Protein AF-A0A022GM15-F1 (afdb_monomer)

Radius of gyration: 12.47 Å; Cα contacts (8 Å, |Δi|>4): 8; chains: 1; bounding box: 28×22×24 Å

Solvent-accessible surface area (backbone atoms only — not comparable to full-atom values): 2497 Å² total; per-residue (Å²): 133,83,87,86,79,92,84,83,78,82,78,69,85,92,73,43,53,70,59,50,55,53,49,51,56,52,50,48,44,74,74,69,49,78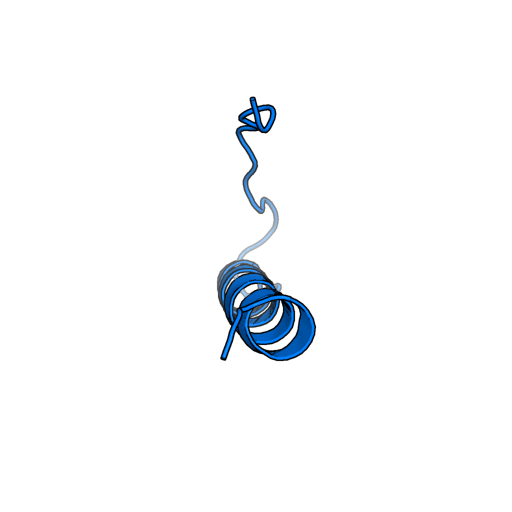,135

Mean predicted aligned error: 3.09 Å

Structure (mmCIF, N/CA/C/O backbone):
data_AF-A0A022GM15-F1
#
_entry.id   AF-A0A022GM15-F1
#
loop_
_atom_site.group_PDB
_atom_site.i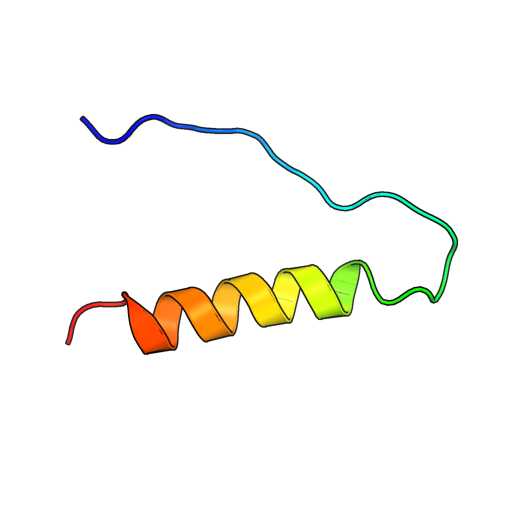d
_atom_site.type_symbol
_atom_site.label_atom_id
_atom_site.label_alt_id
_atom_site.label_comp_id
_atom_site.label_asym_id
_atom_site.label_entity_id
_atom_site.label_seq_id
_atom_site.pdbx_PDB_ins_code
_atom_site.Cartn_x
_atom_site.Cartn_y
_atom_site.Cartn_z
_atom_site.occupancy
_atom_site.B_iso_or_equiv
_atom_site.auth_seq_id
_atom_site.auth_comp_id
_atom_site.auth_asym_id
_atom_site.auth_atom_id
_atom_site.pdbx_PDB_model_num
ATOM 1 N N . THR A 1 1 ? -14.274 10.998 14.920 1.00 89.75 1 THR A N 1
ATOM 2 C CA . THR A 1 1 ? -14.074 10.705 13.483 1.00 89.75 1 THR A CA 1
ATOM 3 C C . THR A 1 1 ? -12.662 10.180 13.298 1.00 89.75 1 THR A C 1
ATOM 5 O O . THR A 1 1 ? -11.809 10.514 14.113 1.00 89.75 1 THR A O 1
ATOM 8 N N . LYS A 1 2 ? -12.391 9.321 12.307 1.00 92.25 2 LYS A N 1
ATOM 9 C CA . LYS A 1 2 ? -11.001 8.935 12.004 1.00 92.25 2 LYS A CA 1
ATOM 10 C C . LYS A 1 2 ? -10.364 10.055 11.162 1.00 92.25 2 LYS A C 1
ATOM 12 O O . LYS A 1 2 ? -11.007 10.463 10.195 1.00 92.25 2 LYS A O 1
ATOM 17 N N . PRO A 1 3 ? -9.172 10.575 11.510 1.00 97.75 3 PRO A N 1
ATOM 18 C CA . PRO A 1 3 ? -8.474 11.545 10.667 1.00 97.75 3 PRO A CA 1
ATOM 19 C C . PRO A 1 3 ? -8.210 10.971 9.269 1.00 97.75 3 PRO A C 1
ATOM 21 O O . PRO A 1 3 ? -7.793 9.821 9.147 1.00 97.75 3 PRO A O 1
ATOM 24 N N . HIS A 1 4 ? -8.444 11.768 8.226 1.00 97.56 4 HIS A N 1
ATOM 25 C CA . HIS A 1 4 ? -8.071 11.417 6.857 1.00 97.56 4 HIS A CA 1
ATOM 26 C C . HIS A 1 4 ? -6.659 11.924 6.564 1.00 97.56 4 HIS A C 1
ATOM 28 O O . HIS A 1 4 ? -6.343 13.072 6.873 1.00 97.56 4 HIS A O 1
ATOM 34 N N . VAL A 1 5 ? -5.819 11.084 5.961 1.00 98.31 5 VAL A N 1
ATOM 35 C CA . VAL A 1 5 ? -4.422 11.420 5.664 1.00 98.31 5 VAL A CA 1
ATOM 36 C C . VAL A 1 5 ? -4.106 11.025 4.223 1.00 98.31 5 VAL A C 1
ATOM 38 O O . VAL A 1 5 ? -4.317 9.880 3.837 1.00 98.31 5 VAL A O 1
ATOM 41 N N . ASN A 1 6 ? -3.578 11.970 3.442 1.00 98.19 6 ASN A N 1
ATOM 42 C CA . ASN A 1 6 ? -3.105 11.731 2.077 1.00 98.19 6 ASN A CA 1
ATOM 43 C C . ASN A 1 6 ? -1.635 11.293 2.106 1.00 98.19 6 ASN A C 1
ATOM 45 O O . ASN A 1 6 ? -0.800 12.000 2.669 1.00 98.19 6 ASN A O 1
ATOM 49 N N . VAL A 1 7 ? -1.308 10.159 1.482 1.00 98.06 7 VAL A N 1
ATOM 50 C CA . VAL A 1 7 ? 0.059 9.613 1.416 1.00 98.06 7 VAL A CA 1
ATOM 51 C C . VAL A 1 7 ? 0.349 8.994 0.049 1.00 98.06 7 VAL A C 1
ATOM 53 O O . VAL A 1 7 ? -0.570 8.623 -0.679 1.00 98.06 7 VAL A O 1
ATOM 56 N N . GLY A 1 8 ? 1.632 8.850 -0.290 1.00 98.00 8 GLY A N 1
ATOM 57 C CA . GLY A 1 8 ? 2.082 8.188 -1.513 1.00 98.00 8 GLY A CA 1
ATOM 58 C C . GLY A 1 8 ? 3.534 7.718 -1.419 1.00 98.00 8 GLY A C 1
ATOM 59 O O . GLY A 1 8 ? 4.318 8.238 -0.628 1.00 98.00 8 GLY A O 1
ATOM 60 N N . THR A 1 9 ? 3.892 6.719 -2.224 1.00 98.38 9 THR A N 1
ATOM 61 C CA . THR A 1 9 ? 5.262 6.192 -2.333 1.00 98.38 9 THR A CA 1
ATOM 62 C C . THR A 1 9 ? 5.996 6.844 -3.509 1.00 98.38 9 THR A C 1
ATOM 64 O O . THR A 1 9 ? 5.508 6.782 -4.636 1.00 98.38 9 THR A O 1
ATOM 67 N N . ILE A 1 10 ? 7.186 7.407 -3.281 1.00 98.25 10 ILE A N 1
ATOM 68 C CA . ILE A 1 10 ? 8.043 8.042 -4.305 1.00 98.25 10 ILE A CA 1
ATOM 69 C C . ILE A 1 10 ? 9.413 7.345 -4.397 1.00 98.25 10 ILE A C 1
ATOM 71 O O . ILE A 1 10 ? 9.782 6.603 -3.491 1.00 98.25 10 ILE A O 1
ATOM 75 N N . GLY A 1 11 ? 10.165 7.552 -5.489 1.00 98.00 11 GLY A N 1
ATOM 76 C CA . GLY A 1 11 ? 11.520 6.994 -5.672 1.00 98.00 11 GLY A CA 1
ATOM 77 C C . GLY A 1 11 ? 11.813 6.424 -7.069 1.00 98.00 11 GLY A C 1
ATOM 78 O O . GLY A 1 11 ? 10.935 6.384 -7.933 1.00 98.00 11 GLY A O 1
ATOM 79 N N . HIS A 1 12 ? 13.052 5.958 -7.272 1.00 98.50 12 HIS A N 1
ATOM 80 C CA . HIS A 1 12 ? 13.552 5.416 -8.547 1.00 98.50 12 HIS A CA 1
ATOM 81 C 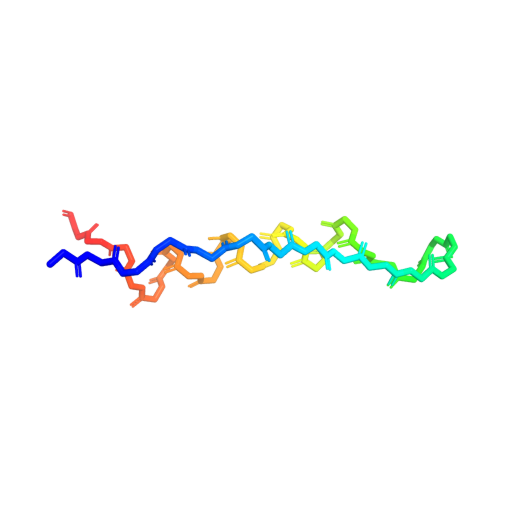C . HIS A 1 12 ? 12.717 4.229 -9.051 1.00 98.50 12 HIS A C 1
ATOM 83 O O . HIS A 1 12 ? 12.104 3.517 -8.248 1.00 98.50 12 HIS A O 1
ATOM 89 N N . VAL A 1 13 ? 12.649 4.035 -10.372 1.00 98.25 13 VAL A N 1
ATOM 90 C CA . VAL A 1 13 ? 11.968 2.888 -11.002 1.00 98.25 13 VAL A CA 1
ATOM 91 C C . VAL A 1 13 ? 12.506 1.563 -10.435 1.00 98.25 13 VAL A C 1
ATOM 93 O O . VAL A 1 13 ? 13.604 1.518 -9.897 1.00 98.25 13 VAL A O 1
ATOM 96 N N . ASP A 1 14 ? 11.674 0.524 -10.411 1.00 98.12 14 ASP A N 1
ATOM 97 C CA . ASP A 1 14 ? 12.014 -0.823 -9.913 1.00 98.12 14 ASP A CA 1
ATOM 98 C C . ASP A 1 14 ? 12.404 -0.970 -8.429 1.00 98.12 14 ASP A C 1
ATOM 100 O O . ASP A 1 14 ? 12.530 -2.083 -7.931 1.00 98.12 14 ASP A O 1
ATOM 104 N N . HIS A 1 15 ? 12.433 0.111 -7.643 1.00 98.69 15 HIS A N 1
ATOM 105 C CA . HIS A 1 15 ? 12.663 0.048 -6.187 1.00 98.69 15 HIS A CA 1
ATOM 106 C C . HIS A 1 15 ? 11.420 -0.377 -5.372 1.00 98.69 15 HIS A C 1
ATOM 108 O O . HIS A 1 15 ? 11.312 -0.091 -4.182 1.00 98.69 15 HIS A O 1
ATOM 114 N N . GLY A 1 16 ? 10.434 -1.016 -6.005 1.00 98.62 16 GLY A N 1
ATOM 115 C CA . GLY A 1 16 ? 9.337 -1.669 -5.282 1.00 98.62 16 GLY A CA 1
ATOM 116 C C . GLY A 1 16 ? 8.253 -0.757 -4.693 1.00 98.62 16 GLY A C 1
ATOM 117 O O . GLY A 1 16 ? 7.529 -1.194 -3.808 1.00 98.62 16 GLY A O 1
ATOM 118 N N . LYS A 1 17 ? 8.078 0.478 -5.180 1.00 98.69 17 LYS A N 1
ATOM 119 C CA . LYS A 1 17 ? 7.004 1.398 -4.731 1.00 98.69 17 LYS A CA 1
ATOM 120 C C . LYS A 1 17 ? 5.609 0.753 -4.791 1.00 98.69 17 LYS A C 1
ATOM 122 O O . LYS A 1 17 ? 4.912 0.706 -3.786 1.00 98.69 17 LYS A O 1
ATOM 127 N N . THR A 1 18 ? 5.250 0.169 -5.938 1.00 98.62 18 THR A N 1
ATOM 128 C CA . THR A 1 18 ? 3.978 -0.550 -6.136 1.00 98.62 18 THR A CA 1
ATOM 129 C C . THR A 1 18 ? 3.864 -1.776 -5.228 1.00 98.62 18 THR A C 1
ATOM 131 O O . THR A 1 18 ? 2.816 -2.006 -4.628 1.00 98.62 18 THR A O 1
ATOM 134 N N . THR A 1 19 ? 4.955 -2.535 -5.074 1.00 98.75 19 THR A N 1
ATOM 135 C CA . THR A 1 19 ? 5.020 -3.693 -4.169 1.00 98.75 19 THR A CA 1
ATOM 136 C C . THR A 1 19 ? 4.773 -3.276 -2.721 1.00 98.75 19 THR A C 1
ATOM 138 O O . THR A 1 19 ? 4.002 -3.923 -2.017 1.00 98.75 19 THR A O 1
ATOM 141 N N . LEU A 1 20 ? 5.371 -2.164 -2.285 1.00 98.75 20 LEU A N 1
ATOM 142 C CA . LEU A 1 20 ? 5.184 -1.619 -0.945 1.00 98.75 20 LEU A CA 1
ATOM 143 C C . LEU A 1 20 ? 3.736 -1.168 -0.720 1.00 98.75 20 LEU A C 1
ATOM 145 O O . LEU A 1 20 ? 3.160 -1.491 0.317 1.00 98.75 20 LEU A O 1
ATOM 149 N N . THR A 1 21 ? 3.116 -0.488 -1.689 1.00 98.62 21 THR A N 1
ATOM 150 C CA . THR A 1 21 ? 1.693 -0.120 -1.613 1.00 98.62 21 THR A CA 1
ATOM 151 C C . THR A 1 21 ? 0.796 -1.351 -1.437 1.00 98.62 21 THR A C 1
ATOM 153 O O . 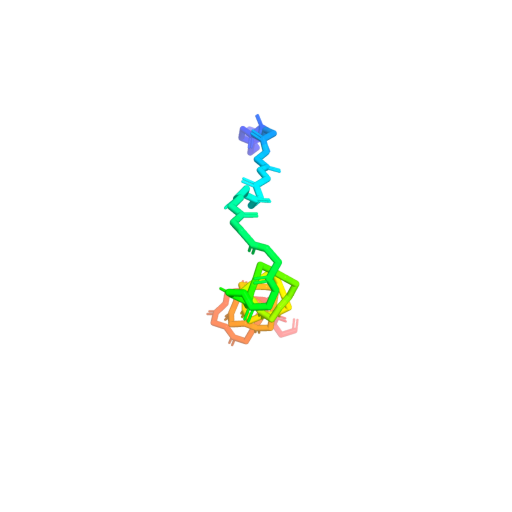THR A 1 21 ? -0.064 -1.35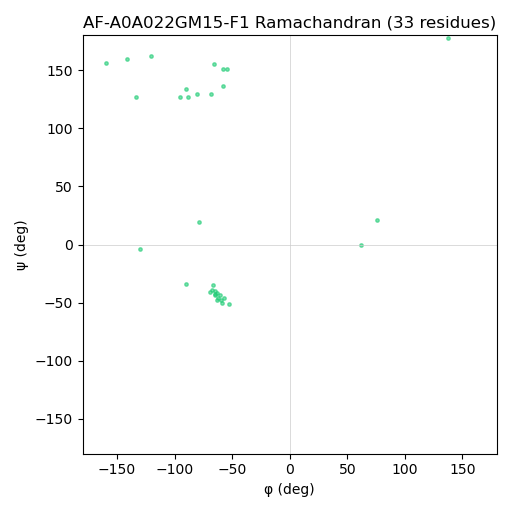6 -0.554 1.00 98.62 21 THR A O 1
ATOM 156 N N . ALA A 1 22 ? 1.020 -2.416 -2.215 1.00 98.75 22 ALA A N 1
ATOM 157 C CA . ALA A 1 22 ? 0.255 -3.660 -2.101 1.00 98.75 22 ALA A CA 1
ATOM 158 C C . ALA A 1 22 ? 0.479 -4.369 -0.750 1.00 98.75 22 ALA A C 1
ATOM 160 O O . ALA A 1 22 ? -0.472 -4.867 -0.138 1.00 98.75 22 ALA A O 1
ATOM 161 N N . ALA A 1 23 ? 1.720 -4.374 -0.252 1.00 98.62 23 ALA A N 1
ATOM 162 C CA . ALA A 1 23 ? 2.063 -4.959 1.040 1.00 98.62 23 ALA A CA 1
ATOM 163 C C . A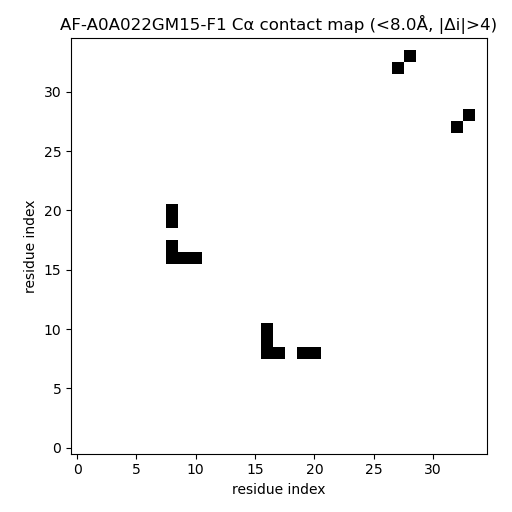LA A 1 23 ? 1.387 -4.218 2.204 1.00 98.62 23 ALA A C 1
ATOM 165 O O . ALA A 1 23 ? 0.834 -4.865 3.093 1.00 98.62 23 ALA A O 1
ATOM 166 N N . ILE A 1 24 ? 1.364 -2.878 2.180 1.00 98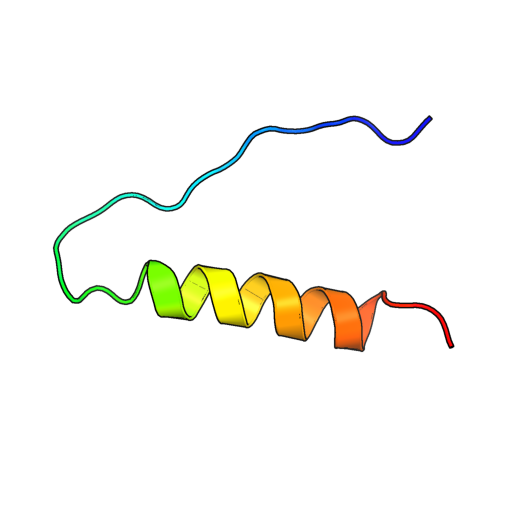.31 24 ILE A N 1
ATOM 167 C CA . ILE A 1 24 ? 0.669 -2.065 3.191 1.00 98.31 24 ILE A CA 1
ATOM 168 C C . ILE A 1 24 ? -0.820 -2.426 3.233 1.00 98.31 24 ILE A C 1
ATOM 170 O O . ILE A 1 24 ? -1.339 -2.722 4.310 1.00 98.31 24 ILE A O 1
ATOM 174 N N . ALA A 1 25 ? -1.497 -2.454 2.080 1.00 97.31 25 ALA A N 1
ATOM 175 C CA . ALA A 1 25 ? -2.919 -2.794 2.013 1.00 97.31 25 ALA A CA 1
ATOM 176 C C . ALA A 1 25 ? -3.199 -4.202 2.569 1.00 97.31 25 ALA A C 1
ATOM 178 O O . ALA A 1 25 ? -4.073 -4.372 3.420 1.00 97.31 25 ALA A O 1
ATOM 179 N N . THR A 1 26 ? -2.406 -5.192 2.148 1.00 98.19 26 THR A N 1
ATOM 180 C CA . THR A 1 26 ? -2.559 -6.595 2.566 1.00 98.19 26 THR A CA 1
ATOM 181 C C . THR A 1 26 ? -2.341 -6.768 4.069 1.00 98.19 26 THR A C 1
ATOM 183 O O . THR A 1 26 ? -3.152 -7.391 4.753 1.00 98.19 26 THR A O 1
ATOM 186 N N . VAL A 1 27 ? -1.260 -6.199 4.611 1.00 98.06 27 VAL A N 1
ATOM 187 C CA . VAL A 1 27 ? -0.896 -6.371 6.024 1.00 98.06 27 VAL A CA 1
ATOM 188 C C . VAL A 1 27 ? -1.875 -5.656 6.947 1.00 98.06 27 VAL A C 1
ATOM 190 O O . VAL A 1 27 ? -2.239 -6.210 7.984 1.00 98.06 27 VAL A O 1
ATOM 193 N N . LEU A 1 28 ? -2.311 -4.443 6.601 1.00 97.38 28 LEU A N 1
ATOM 194 C CA . LEU A 1 28 ? -3.268 -3.715 7.433 1.00 97.38 28 LEU A CA 1
ATOM 195 C C . LEU A 1 28 ? -4.638 -4.396 7.443 1.00 97.38 28 LEU A C 1
ATOM 197 O O . LEU A 1 28 ? -5.241 -4.492 8.510 1.00 97.38 28 LEU A O 1
ATOM 201 N N . ALA A 1 29 ? -5.092 -4.924 6.302 1.00 96.81 29 ALA A N 1
ATOM 202 C CA . ALA A 1 29 ? -6.306 -5.731 6.245 1.00 96.81 29 ALA A CA 1
ATOM 203 C C . ALA A 1 29 ? -6.175 -7.007 7.094 1.00 96.81 29 ALA A C 1
ATOM 205 O O . ALA A 1 29 ? -7.055 -7.291 7.895 1.00 96.81 29 ALA A O 1
ATOM 206 N N . ALA A 1 30 ? -5.058 -7.733 6.998 1.00 97.00 30 ALA A N 1
ATOM 207 C CA . ALA A 1 30 ? -4.854 -8.961 7.768 1.00 97.00 30 ALA A CA 1
ATOM 208 C C . ALA A 1 30 ? -4.734 -8.729 9.287 1.00 97.00 30 ALA A C 1
ATOM 210 O O . ALA A 1 30 ? -5.154 -9.573 10.072 1.00 97.00 30 ALA A O 1
ATOM 211 N N . LYS A 1 31 ? -4.127 -7.613 9.715 1.00 97.50 31 LYS A N 1
ATOM 212 C CA . LYS A 1 31 ? -3.880 -7.330 11.142 1.00 97.50 31 LYS A CA 1
ATOM 213 C C . LYS A 1 31 ? -5.007 -6.570 11.830 1.00 97.50 31 LYS A C 1
ATOM 215 O O . LYS A 1 31 ? -5.202 -6.741 13.029 1.00 97.50 31 LYS A O 1
ATOM 220 N N . PHE A 1 32 ? -5.677 -5.681 11.103 1.00 95.56 32 PHE A N 1
ATOM 221 C CA . PHE A 1 32 ? -6.631 -4.725 11.667 1.00 95.56 32 PHE A CA 1
ATOM 222 C C . PHE A 1 32 ? -7.973 -4.705 10.925 1.00 95.56 32 PHE A C 1
ATOM 224 O O . PHE A 1 32 ? -8.873 -3.967 11.332 1.00 95.56 32 PHE A O 1
ATOM 231 N N . GLY A 1 33 ? -8.118 -5.470 9.838 1.00 86.12 33 GLY A N 1
ATOM 232 C CA . GLY A 1 33 ? -9.409 -5.713 9.205 1.00 86.12 33 GLY A CA 1
ATOM 233 C C . GLY A 1 33 ? -10.276 -6.565 10.127 1.00 86.12 33 GLY A C 1
ATOM 234 O O . GLY A 1 33 ? -9.811 -7.561 10.674 1.00 86.12 33 GLY A O 1
ATOM 235 N N . GLY A 1 34 ? -11.511 -6.120 10.359 1.00 77.50 34 GLY A N 1
ATOM 236 C CA . GLY A 1 34 ? -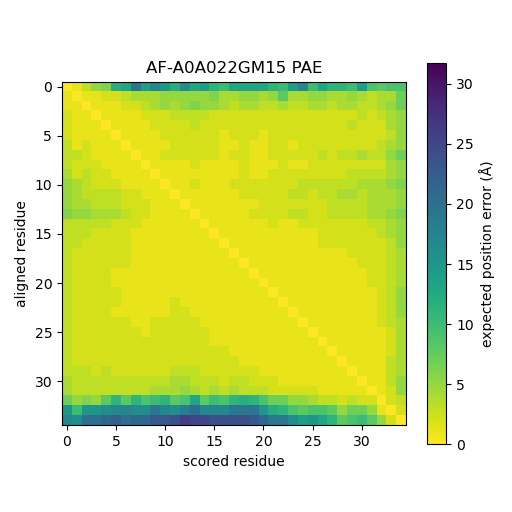12.474 -6.846 11.186 1.00 77.50 34 GLY A CA 1
ATOM 237 C C . GLY A 1 34 ? -12.875 -8.184 10.562 1.00 77.50 34 GLY A C 1
ATOM 238 O O . GLY A 1 34 ? -12.781 -8.343 9.345 1.00 77.50 34 GLY A O 1
ATOM 239 N N . ALA A 1 35 ? -13.304 -9.117 11.419 1.00 59.22 35 ALA A N 1
ATOM 240 C CA . ALA A 1 35 ? -14.002 -10.337 11.014 1.00 59.22 35 ALA A CA 1
ATOM 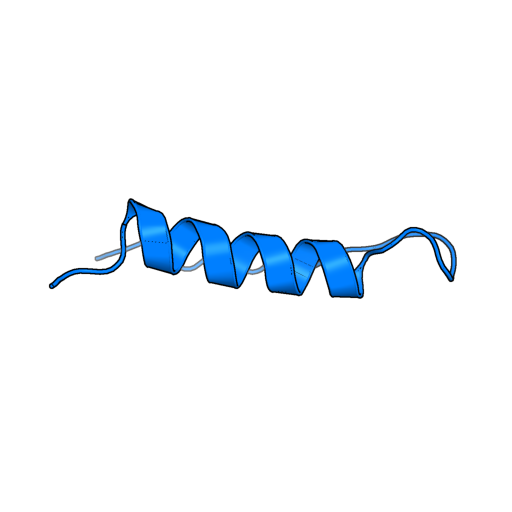241 C C . ALA A 1 35 ? -15.297 -10.022 10.250 1.00 59.22 35 ALA A C 1
ATOM 243 O O . ALA A 1 35 ? -15.939 -8.998 10.591 1.00 59.22 35 ALA A O 1
#

Foldseek 3Di:
DDDDDDDAFDDDPPPCRVVVVVVVVVVCCVPPNDD

Sequence (35 aa):
TKPHVNVGTIGHVDHGKTTLTAAIATVLAAKFGGA

pLDDT: mean 95.61, std 7.52, range [59.22, 98.75]

Secondary structure (DSSP, 8-state):
-PPP-------STTSSHHHHHHHHHHHHHHHH---